Protein AF-A0A453DWY3-F1 (afdb_monomer_lite)

Radius of gyration: 27.92 Å; chains: 1; bounding box: 47×41×110 Å

Organism: Aegilops tauschii subsp. strangulata (NCBI:txid200361)

Secondary structure (DSSP, 8-state):
------------------------TTTT-EEEEEEEE-TTS-EEEEEEEE-SS-EEEEEEEEE---------------------S-S-TTSPPBGGGS-HHHHHHHHHHHHHTT-SHHHHHHHHHHHHSS-SSS-HHHHHHHHHHHHHHHHHHHHHHTT-

InterPro domains:
  IPR003428 Mitochondrial glycoprotein [PF02330] (10-129)
  IPR003428 Mitochondrial glycoprotein [PTHR10826] (7-159)
  IPR036561 Mitochondrial glycoprotein superfamily [G3DSA:3.10.280.10] (1-136)
  IPR036561 Mitochondrial glycoprotein superfamily [SSF54529] (13-131)

Sequence (160 aa):
MHQDEECNVGLQEDSNQEGKAETSPEEYSIPVRVIVSKADGSSLEFTCTANPDNIVIETLSMRQKKSTGAEEADDVVASEGTENDLAVYDEGPHFHELDKSLQEAFHKYLEVRGVTPMTAKLLREHMMSEDSHLSPKEKSDVRRRRLVWLLKLWDFVKKD

pLDDT: mean 71.6, std 21.12, range [32.59, 97.62]

Foldseek 3Di:
DDDDDDDDDDDDPPPPPPPPPPCDQVNFKDWDWDWDADPQGKIKIWTWIAGLVDIGTFFIFIDGDPPDPDPDDDDDDDDDDDDDDDPPRPGGDTLVVDDPVVSVVVVVVCVVVVVHSNVSVVVSCLVVVDDPDDDPVVSVVVNVVVVVVVVVVVVVVVPD

Structure (mmCIF, N/CA/C/O backbone):
data_AF-A0A453DWY3-F1
#
_entry.id   AF-A0A453DWY3-F1
#
loop_
_atom_site.group_PDB
_atom_site.id
_atom_site.type_symbol
_atom_site.label_atom_id
_atom_site.label_alt_id
_atom_site.label_comp_id
_atom_site.label_asym_id
_atom_site.label_entity_id
_atom_site.label_seq_id
_atom_site.pdbx_PDB_ins_code
_atom_site.Cartn_x
_atom_site.Cartn_y
_atom_site.Cartn_z
_atom_site.occupancy
_atom_site.B_iso_or_equiv
_atom_site.auth_seq_id
_atom_site.auth_comp_id
_atom_site.auth_asym_id
_atom_site.auth_atom_id
_atom_site.pdbx_PDB_model_num
ATOM 1 N N . MET A 1 1 ? -16.537 9.438 81.375 1.00 38.44 1 MET A N 1
ATOM 2 C CA . MET A 1 1 ? -16.678 9.413 79.905 1.00 38.44 1 MET A CA 1
ATOM 3 C C . MET A 1 1 ? -15.392 10.046 79.380 1.00 38.44 1 MET A C 1
ATOM 5 O O . MET A 1 1 ? -15.181 11.201 79.705 1.00 38.44 1 MET A O 1
ATOM 9 N N . HIS A 1 2 ? -14.362 9.266 79.017 1.00 40.19 2 HIS A N 1
ATOM 10 C CA . HIS A 1 2 ? -14.167 8.671 77.672 1.00 40.19 2 HIS A CA 1
ATOM 11 C C . HIS A 1 2 ? -14.047 9.819 76.641 1.00 40.19 2 HIS A C 1
ATOM 13 O O . HIS A 1 2 ? -15.026 10.538 76.504 1.00 40.19 2 HIS A O 1
ATOM 19 N N . GLN A 1 3 ? -12.942 10.106 75.945 1.00 40.41 3 GLN A N 1
ATOM 20 C CA . GLN A 1 3 ? -11.805 9.315 75.451 1.00 40.41 3 GLN A CA 1
ATOM 21 C C . GLN A 1 3 ? -10.573 10.230 75.275 1.00 40.41 3 GLN A C 1
ATOM 23 O O . GLN A 1 3 ? -10.727 11.330 74.758 1.00 40.41 3 GLN A O 1
ATOM 28 N N . ASP A 1 4 ? -9.385 9.733 75.613 1.00 42.31 4 ASP A N 1
ATOM 29 C CA . ASP A 1 4 ? -8.123 10.098 74.961 1.00 42.31 4 ASP A CA 1
ATOM 30 C C . ASP A 1 4 ? -7.538 8.759 74.486 1.00 42.31 4 ASP A C 1
ATOM 32 O O . ASP A 1 4 ? -7.086 7.957 75.304 1.00 42.31 4 ASP A O 1
ATOM 36 N N . GLU A 1 5 ? -7.666 8.460 73.192 1.00 49.91 5 GLU A N 1
ATOM 37 C CA . GLU A 1 5 ? -6.974 7.338 72.549 1.00 49.91 5 GLU A CA 1
ATOM 38 C C . GLU A 1 5 ? -5.763 7.880 71.783 1.00 49.91 5 GLU A C 1
ATOM 40 O O . GLU A 1 5 ? -5.871 8.777 70.947 1.00 49.91 5 GLU A O 1
ATOM 45 N N . GLU A 1 6 ? -4.605 7.331 72.143 1.00 47.84 6 GLU A N 1
ATOM 46 C CA . GLU A 1 6 ? -3.312 7.463 71.481 1.00 47.84 6 GLU A CA 1
ATOM 47 C C . GLU A 1 6 ? -3.276 6.772 70.100 1.00 47.84 6 GLU A C 1
ATOM 49 O O . GLU A 1 6 ? -4.201 6.066 69.705 1.00 47.84 6 GLU A O 1
ATOM 54 N N . CYS A 1 7 ? -2.095 6.877 69.469 1.00 32.75 7 CYS A N 1
ATOM 55 C CA . CYS A 1 7 ? -1.521 5.968 68.467 1.00 32.75 7 CYS A CA 1
ATOM 56 C C . CYS A 1 7 ? -1.878 6.278 67.001 1.00 32.75 7 CYS A C 1
ATOM 58 O O . CYS A 1 7 ? -3.000 6.607 66.663 1.00 32.75 7 CYS A O 1
ATOM 60 N N . ASN A 1 8 ? -0.990 6.134 66.019 1.00 36.06 8 ASN A N 1
ATOM 61 C CA . ASN A 1 8 ? 0.421 5.760 65.958 1.00 36.06 8 ASN A CA 1
ATOM 62 C C . ASN A 1 8 ? 0.871 6.031 64.507 1.00 36.06 8 ASN A C 1
ATOM 64 O O . ASN A 1 8 ? 0.061 6.026 63.582 1.00 36.06 8 ASN A O 1
ATOM 68 N N . VAL A 1 9 ? 2.167 6.260 64.323 1.00 47.69 9 VAL A N 1
ATOM 69 C CA . VAL A 1 9 ? 2.838 6.377 63.026 1.00 47.69 9 VAL A CA 1
ATOM 70 C C . VAL A 1 9 ? 2.595 5.136 62.152 1.00 47.69 9 VAL A C 1
ATOM 72 O O . VAL A 1 9 ? 2.651 4.007 62.637 1.00 47.69 9 VAL A O 1
ATOM 75 N N . GLY A 1 10 ? 2.358 5.334 60.852 1.00 32.59 10 GLY A N 1
ATOM 76 C CA . GLY A 1 10 ? 2.109 4.238 59.914 1.00 32.59 10 GLY A CA 1
ATOM 77 C C . GLY A 1 10 ? 2.327 4.630 58.454 1.00 32.59 10 GLY A C 1
ATOM 78 O O . GLY A 1 10 ? 1.394 5.053 57.790 1.00 32.59 10 GLY A O 1
ATOM 79 N N . LEU A 1 11 ? 3.581 4.492 58.012 1.00 41.47 11 LEU A N 1
ATOM 80 C CA . LEU A 1 11 ? 4.029 4.041 56.685 1.00 41.47 11 LEU A CA 1
ATOM 81 C C . LEU A 1 11 ? 3.316 4.630 55.448 1.00 41.47 11 LEU A C 1
ATOM 83 O O . LEU A 1 11 ? 2.281 4.143 55.007 1.00 41.47 11 LEU A O 1
ATOM 87 N N . GLN A 1 12 ? 3.963 5.614 54.814 1.00 44.91 12 GLN A N 1
ATOM 88 C CA . GLN A 1 12 ? 3.780 5.876 53.384 1.00 44.91 12 GLN A CA 1
ATOM 89 C C . GLN A 1 12 ? 4.341 4.679 52.607 1.00 44.91 12 GLN A C 1
ATOM 91 O O . GLN A 1 12 ? 5.554 4.479 52.553 1.00 44.91 12 GLN A O 1
ATOM 96 N N . GLU A 1 13 ? 3.449 3.866 52.050 1.00 40.69 13 GLU A N 1
ATOM 97 C CA . GLU A 1 13 ? 3.799 2.871 51.045 1.00 40.69 13 GLU A CA 1
ATOM 98 C C . GLU A 1 13 ? 4.156 3.605 49.749 1.00 40.69 13 GLU A C 1
ATOM 100 O O . GLU A 1 13 ? 3.322 4.258 49.120 1.00 40.69 13 GLU A O 1
ATOM 105 N N . ASP A 1 14 ? 5.432 3.519 49.384 1.00 42.12 14 ASP A N 1
ATOM 106 C CA . ASP A 1 14 ? 5.963 3.873 48.075 1.00 42.12 14 ASP A CA 1
ATOM 107 C C . ASP A 1 14 ? 5.388 2.889 47.048 1.00 42.12 14 ASP A C 1
ATOM 109 O O . ASP A 1 14 ? 5.947 1.826 46.763 1.00 42.12 14 ASP A O 1
ATOM 113 N N . SER A 1 15 ? 4.190 3.192 46.552 1.00 43.66 15 SER A N 1
ATOM 114 C CA . SER A 1 15 ? 3.605 2.487 45.422 1.00 43.66 15 SER A CA 1
ATOM 115 C C . SER A 1 15 ? 4.352 2.906 44.161 1.00 43.66 15 SER A C 1
ATOM 117 O O . SER A 1 15 ? 3.915 3.781 43.412 1.00 43.66 15 SER A O 1
ATOM 119 N N . ASN A 1 16 ? 5.490 2.246 43.958 1.00 46.75 16 ASN A N 1
ATOM 120 C CA . ASN A 1 16 ? 6.279 2.221 42.742 1.00 46.75 16 ASN A CA 1
ATOM 121 C C . ASN A 1 16 ? 5.419 1.581 41.633 1.00 46.75 16 ASN A C 1
ATOM 123 O O . ASN A 1 16 ? 5.519 0.392 41.329 1.00 46.75 16 ASN A O 1
ATOM 127 N N . GLN A 1 17 ? 4.480 2.356 41.085 1.00 47.31 17 GLN A N 1
ATOM 128 C CA . GLN A 1 17 ? 3.806 2.016 39.843 1.00 47.31 17 GLN A CA 1
ATOM 129 C C . GLN A 1 17 ? 4.848 2.153 38.736 1.00 47.31 17 GLN A C 1
ATOM 131 O O . GLN A 1 17 ? 5.036 3.226 38.166 1.00 47.31 17 GLN A O 1
ATOM 136 N N . GLU A 1 18 ? 5.514 1.041 38.419 1.00 46.94 18 GLU A N 1
ATOM 137 C CA . GLU A 1 18 ? 6.010 0.783 37.069 1.00 46.94 18 GLU A CA 1
ATOM 138 C C . GLU A 1 18 ? 4.800 0.826 36.129 1.00 46.94 18 GLU A C 1
ATOM 140 O O . GLU A 1 18 ? 4.210 -0.188 35.752 1.00 46.94 18 GLU A O 1
ATOM 145 N N . GLY A 1 19 ? 4.390 2.043 35.774 1.00 44.16 19 GLY A N 1
ATOM 146 C CA . GLY A 1 19 ? 3.605 2.276 34.587 1.00 44.16 19 GLY A CA 1
ATOM 147 C C . GLY A 1 19 ? 4.449 1.755 33.442 1.00 44.16 19 GLY A C 1
ATOM 148 O O . GLY A 1 19 ? 5.424 2.393 33.046 1.00 44.16 19 GLY A O 1
ATOM 149 N N . LYS A 1 20 ? 4.102 0.572 32.927 1.00 49.03 20 LYS A N 1
ATOM 150 C CA . LYS A 1 20 ? 4.452 0.222 31.557 1.00 49.03 20 LYS A CA 1
ATOM 151 C C . LYS A 1 20 ? 4.001 1.409 30.725 1.00 49.03 20 LYS A C 1
ATOM 153 O O . LYS A 1 20 ? 2.802 1.616 30.568 1.00 49.03 20 LYS A O 1
ATOM 158 N N . ALA A 1 21 ? 4.955 2.221 30.282 1.00 51.88 21 ALA A N 1
ATOM 159 C CA . ALA A 1 21 ? 4.697 3.220 29.274 1.00 51.88 21 ALA A CA 1
ATOM 160 C C . ALA A 1 21 ? 4.103 2.448 28.098 1.00 51.88 21 ALA A C 1
ATOM 162 O O . ALA A 1 21 ? 4.792 1.648 27.458 1.00 51.88 21 ALA A O 1
ATOM 163 N N . GLU A 1 22 ? 2.792 2.588 27.913 1.00 53.84 22 GLU A N 1
ATOM 164 C CA . GLU A 1 22 ? 2.110 2.161 26.707 1.00 53.84 22 GLU A CA 1
ATOM 165 C C . GLU A 1 22 ? 2.717 3.027 25.607 1.00 53.84 22 GLU A C 1
ATOM 167 O O . GLU A 1 22 ? 2.377 4.192 25.421 1.00 53.84 22 GLU A O 1
ATOM 172 N N . THR A 1 23 ? 3.754 2.475 24.998 1.00 55.69 23 THR A N 1
ATOM 173 C CA . THR A 1 23 ? 4.505 3.043 23.886 1.00 55.69 23 THR A CA 1
ATOM 174 C C . THR A 1 23 ? 3.490 3.241 22.770 1.00 55.69 23 THR A C 1
ATOM 176 O O . THR A 1 23 ? 2.785 2.306 22.375 1.00 55.69 23 THR A O 1
ATOM 179 N N . SER A 1 24 ? 3.297 4.493 22.367 1.00 62.75 24 SER A N 1
ATOM 180 C CA . SER A 1 24 ? 2.142 4.867 21.557 1.00 62.75 24 SER A CA 1
ATOM 181 C C . SER A 1 24 ? 2.252 4.261 20.147 1.00 62.75 24 SER A C 1
ATOM 183 O O . SER A 1 24 ? 3.357 4.000 19.664 1.00 62.75 24 SER A O 1
ATOM 185 N N . PRO A 1 25 ? 1.135 4.056 19.423 1.00 59.81 25 PRO A N 1
ATOM 186 C CA . PRO A 1 25 ? 1.173 3.579 18.037 1.00 59.81 25 PRO A CA 1
ATOM 187 C C . PRO A 1 25 ? 2.047 4.446 17.112 1.00 59.81 25 PRO A C 1
ATOM 189 O O . PRO A 1 25 ? 2.549 3.952 16.101 1.00 59.81 25 PRO A O 1
ATOM 192 N N . GLU A 1 26 ? 2.247 5.720 17.468 1.00 61.19 26 GLU A N 1
ATOM 193 C CA . GLU A 1 26 ? 3.111 6.674 16.766 1.00 61.19 26 GLU A CA 1
ATOM 194 C C . GLU A 1 26 ? 4.603 6.347 16.938 1.00 61.19 26 GLU A C 1
ATOM 196 O O . GLU A 1 26 ? 5.348 6.403 15.962 1.00 61.19 26 GLU A O 1
ATOM 201 N N . GLU A 1 27 ? 5.035 5.893 18.122 1.00 66.56 27 GLU A N 1
ATOM 202 C CA . GLU A 1 27 ? 6.407 5.399 18.364 1.00 66.56 27 GLU A CA 1
ATOM 203 C C . GLU A 1 27 ? 6.699 4.083 17.626 1.00 66.56 27 GLU A C 1
ATOM 205 O O . GLU A 1 27 ? 7.849 3.676 17.444 1.00 66.56 27 GLU A O 1
ATOM 210 N N . TYR A 1 28 ? 5.642 3.420 17.166 1.00 75.56 28 TYR A N 1
ATOM 211 C CA . TYR A 1 28 ? 5.680 2.140 16.482 1.00 75.56 28 TYR A CA 1
ATOM 212 C C . TYR A 1 28 ? 5.414 2.234 14.979 1.00 75.56 28 TYR A C 1
ATOM 214 O O . TYR A 1 28 ? 5.349 1.206 14.294 1.00 75.56 28 TYR A O 1
ATOM 222 N N . SER A 1 29 ? 5.291 3.431 14.428 1.00 87.75 29 SER A N 1
ATOM 223 C CA . SER A 1 29 ? 5.004 3.572 13.010 1.00 87.75 29 SER A CA 1
ATOM 224 C C . SER A 1 29 ? 6.255 3.403 12.144 1.00 87.75 29 SER A C 1
ATOM 226 O O . SER A 1 29 ? 7.332 3.894 12.480 1.00 87.75 29 SER A O 1
ATOM 228 N N . ILE A 1 30 ? 6.124 2.701 11.019 1.00 89.38 30 ILE A N 1
ATOM 229 C CA . ILE A 1 30 ? 7.187 2.546 10.021 1.00 89.38 30 ILE A CA 1
ATOM 230 C C . ILE A 1 30 ? 6.706 3.046 8.652 1.00 89.38 30 ILE A C 1
ATOM 232 O O . ILE A 1 30 ? 5.611 2.671 8.223 1.00 89.38 30 ILE A O 1
ATOM 236 N N . PRO A 1 31 ? 7.506 3.856 7.935 1.00 91.94 31 PRO A N 1
ATOM 237 C CA . PRO A 1 31 ? 7.212 4.187 6.549 1.00 91.94 31 PRO A CA 1
ATOM 238 C C . PRO A 1 31 ? 7.472 2.961 5.667 1.00 91.94 31 PRO A C 1
ATOM 240 O O . PRO A 1 31 ? 8.525 2.322 5.746 1.00 91.94 31 PRO A O 1
ATOM 243 N N . VAL A 1 32 ? 6.511 2.626 4.812 1.00 91.69 32 VAL A N 1
ATOM 244 C CA . VAL A 1 32 ? 6.542 1.465 3.920 1.00 91.69 32 VAL A CA 1
ATOM 245 C C . VAL A 1 32 ? 6.198 1.913 2.509 1.00 91.69 32 VAL A C 1
ATOM 247 O O . VAL A 1 32 ? 5.148 2.498 2.270 1.00 91.69 32 VAL A O 1
ATOM 250 N N . ARG A 1 33 ? 7.060 1.574 1.549 1.00 93.62 33 ARG A N 1
ATOM 251 C CA . ARG A 1 33 ? 6.766 1.736 0.124 1.00 93.62 33 ARG A CA 1
ATOM 252 C C . ARG A 1 33 ? 6.425 0.383 -0.483 1.00 93.62 33 ARG A C 1
ATOM 254 O O . ARG A 1 33 ? 7.255 -0.527 -0.462 1.00 93.62 33 ARG A O 1
ATOM 261 N N . VAL A 1 34 ? 5.219 0.252 -1.028 1.00 94.62 34 VAL A N 1
ATOM 262 C CA . VAL A 1 34 ? 4.744 -0.977 -1.672 1.00 94.62 34 VAL A CA 1
ATOM 263 C C . VAL A 1 34 ? 4.725 -0.768 -3.175 1.00 94.62 34 VAL A C 1
ATOM 265 O O . VAL A 1 34 ? 4.005 0.090 -3.665 1.00 94.62 34 VAL A O 1
ATOM 268 N N . ILE A 1 35 ? 5.485 -1.573 -3.915 1.00 94.31 35 ILE A N 1
ATOM 269 C CA . ILE A 1 35 ? 5.503 -1.533 -5.380 1.00 94.31 35 ILE A CA 1
ATOM 270 C C . ILE A 1 35 ? 4.959 -2.856 -5.898 1.00 94.31 35 ILE A C 1
ATOM 272 O O . ILE A 1 35 ? 5.514 -3.923 -5.631 1.00 94.31 35 ILE A O 1
ATOM 276 N N . VAL A 1 36 ? 3.873 -2.781 -6.659 1.00 93.69 36 VAL A N 1
ATOM 277 C CA . VAL A 1 36 ? 3.280 -3.922 -7.343 1.00 93.69 36 VAL A CA 1
ATOM 278 C C . VAL A 1 36 ? 3.555 -3.802 -8.830 1.00 93.69 36 VAL A C 1
ATOM 280 O O . VAL A 1 36 ? 2.900 -3.028 -9.523 1.00 93.69 36 VAL A O 1
ATOM 283 N N . SER A 1 37 ? 4.478 -4.616 -9.327 1.00 92.50 37 SER A N 1
ATOM 284 C CA . SER A 1 37 ? 4.798 -4.689 -10.753 1.00 92.50 37 SER A CA 1
ATOM 285 C C . SER A 1 37 ? 4.014 -5.798 -11.453 1.00 92.50 37 SER A C 1
ATOM 287 O O . SER A 1 37 ? 3.784 -6.871 -10.892 1.00 92.50 37 SER A O 1
ATOM 289 N N . LYS A 1 38 ? 3.630 -5.548 -12.702 1.00 89.56 38 LYS A N 1
ATOM 290 C CA . LYS A 1 38 ? 3.015 -6.517 -13.613 1.00 89.56 38 LYS A CA 1
ATOM 291 C C . LYS A 1 38 ? 4.005 -6.932 -14.705 1.00 89.56 38 LYS A C 1
ATOM 293 O O . LYS A 1 38 ? 5.012 -6.271 -14.944 1.00 89.56 38 LYS A O 1
ATOM 298 N N . ALA A 1 39 ? 3.700 -8.038 -15.385 1.00 89.75 39 ALA A N 1
ATOM 299 C CA . ALA A 1 39 ? 4.538 -8.585 -16.457 1.00 89.75 39 ALA A CA 1
ATOM 300 C C . ALA A 1 39 ? 4.665 -7.649 -17.675 1.00 89.75 39 ALA A C 1
ATOM 302 O O . ALA A 1 39 ? 5.662 -7.699 -18.388 1.00 89.75 39 ALA A O 1
ATOM 303 N N . ASP A 1 40 ? 3.684 -6.770 -17.889 1.00 85.44 40 ASP A N 1
ATOM 304 C CA . ASP A 1 40 ? 3.713 -5.736 -18.932 1.00 85.44 40 ASP A CA 1
ATOM 305 C C . ASP A 1 40 ? 4.688 -4.581 -18.624 1.00 85.44 40 ASP A C 1
ATOM 307 O O . ASP A 1 40 ? 4.874 -3.678 -19.440 1.00 85.44 40 ASP A O 1
ATOM 311 N N . GLY A 1 41 ? 5.342 -4.612 -17.459 1.00 82.56 41 GLY A N 1
ATOM 312 C CA . GLY A 1 41 ? 6.268 -3.582 -17.005 1.00 82.56 41 GLY A CA 1
ATOM 313 C C . GLY A 1 41 ? 5.587 -2.359 -16.391 1.00 82.56 41 GLY A C 1
ATOM 314 O O . GLY A 1 41 ? 6.287 -1.416 -16.031 1.00 82.56 41 GLY A O 1
ATOM 315 N N . SER A 1 42 ? 4.258 -2.356 -16.251 1.00 87.50 42 SER A N 1
ATOM 316 C CA . SER A 1 42 ? 3.565 -1.366 -15.428 1.00 87.50 42 SER A CA 1
ATOM 317 C C . SER A 1 42 ? 3.720 -1.686 -13.941 1.00 87.50 42 SER A C 1
ATOM 319 O O . SER A 1 42 ? 3.816 -2.852 -13.543 1.00 87.50 42 SER A O 1
ATOM 321 N N . SER A 1 43 ? 3.740 -0.655 -13.100 1.00 91.31 43 SER A N 1
ATOM 322 C CA . SER A 1 43 ? 3.769 -0.812 -11.650 1.00 91.31 43 SER A CA 1
ATOM 323 C C . SER A 1 43 ? 2.884 0.204 -10.946 1.00 91.31 43 SER A C 1
ATOM 325 O O . SER A 1 43 ? 2.831 1.365 -11.342 1.00 91.31 43 SER A O 1
ATOM 327 N N . LEU A 1 44 ? 2.231 -0.237 -9.876 1.00 93.19 44 LEU A N 1
ATOM 328 C CA . LEU A 1 44 ? 1.499 0.615 -8.948 1.00 93.19 44 LEU A CA 1
ATOM 329 C C . LEU A 1 44 ? 2.308 0.738 -7.658 1.00 93.19 44 LEU A C 1
ATOM 331 O O . LEU A 1 44 ? 2.678 -0.275 -7.063 1.00 93.19 44 LEU A O 1
ATOM 335 N N . GLU A 1 45 ? 2.596 1.963 -7.258 1.00 94.56 45 GLU A N 1
ATOM 336 C CA . GLU A 1 45 ? 3.352 2.296 -6.061 1.00 94.56 45 GLU A CA 1
ATOM 337 C C . GLU A 1 45 ? 2.422 2.914 -5.018 1.00 94.56 45 GLU A C 1
ATOM 339 O O . GLU A 1 45 ? 1.582 3.743 -5.353 1.00 94.56 45 GLU A O 1
ATOM 344 N N . PHE A 1 46 ? 2.576 2.499 -3.764 1.00 95.56 46 PHE A N 1
ATOM 345 C CA . PHE A 1 46 ? 1.893 3.060 -2.605 1.00 95.56 46 PHE A CA 1
ATOM 346 C C . PHE A 1 46 ? 2.935 3.534 -1.599 1.00 95.56 46 PHE A C 1
ATOM 348 O O . PHE A 1 46 ? 3.860 2.782 -1.266 1.00 95.56 46 PHE A O 1
ATOM 355 N N . THR A 1 47 ? 2.740 4.736 -1.072 1.00 95.62 47 THR A N 1
ATOM 356 C CA . THR A 1 47 ? 3.432 5.195 0.132 1.00 95.62 47 THR A CA 1
ATOM 357 C C . THR A 1 47 ? 2.494 5.008 1.306 1.00 95.62 47 THR A C 1
ATOM 359 O O . THR A 1 47 ? 1.368 5.507 1.297 1.00 95.62 47 THR A O 1
ATOM 362 N N . CYS A 1 48 ? 2.945 4.247 2.293 1.00 95.50 48 CYS A N 1
ATOM 363 C CA . CYS A 1 48 ? 2.155 3.889 3.451 1.00 95.50 48 CYS A CA 1
ATOM 364 C C . CYS A 1 48 ? 2.917 4.184 4.738 1.00 95.50 48 CYS A C 1
ATOM 366 O O . CYS A 1 48 ? 4.139 4.064 4.804 1.00 95.50 48 CYS A O 1
ATOM 368 N N . THR A 1 49 ? 2.158 4.423 5.793 1.00 95.12 49 THR A N 1
ATOM 369 C CA . THR A 1 49 ? 2.635 4.452 7.168 1.00 95.12 49 THR A CA 1
ATOM 370 C C . THR A 1 49 ? 1.962 3.305 7.918 1.00 95.12 49 THR A C 1
ATOM 372 O O . THR A 1 49 ? 0.736 3.200 7.940 1.00 95.12 49 THR A O 1
ATOM 375 N N . ALA A 1 50 ? 2.753 2.388 8.477 1.00 92.44 50 ALA A N 1
ATOM 376 C CA . ALA A 1 50 ? 2.258 1.131 9.032 1.00 92.44 50 ALA A CA 1
ATOM 377 C C . ALA A 1 50 ? 2.622 0.959 10.511 1.00 92.44 50 ALA A C 1
ATOM 379 O O . ALA A 1 50 ? 3.775 1.124 10.905 1.00 92.44 50 ALA A O 1
ATOM 380 N N . ASN A 1 51 ? 1.652 0.546 11.324 1.00 89.75 51 ASN A N 1
ATOM 381 C CA . ASN A 1 51 ? 1.823 0.188 12.732 1.00 89.75 51 ASN A CA 1
ATOM 382 C C . ASN A 1 51 ? 1.122 -1.175 13.013 1.00 89.75 51 ASN A C 1
ATOM 384 O O . ASN A 1 51 ? 0.653 -1.811 12.067 1.00 89.75 51 ASN A O 1
ATOM 388 N N . PRO A 1 52 ? 1.108 -1.723 14.250 1.00 85.69 52 PRO A N 1
ATOM 389 C CA . PRO A 1 52 ? 0.540 -3.058 14.518 1.00 85.69 52 PRO A CA 1
ATOM 390 C C . PRO A 1 52 ? -0.964 -3.149 14.329 1.00 85.69 52 PRO A C 1
ATOM 392 O O . PRO A 1 52 ? -1.487 -4.255 14.215 1.00 85.69 52 PRO A O 1
ATOM 395 N N . ASP A 1 53 ? -1.629 -2.001 14.350 1.00 87.25 53 ASP A N 1
ATOM 396 C CA . ASP A 1 53 ? -3.076 -1.898 14.414 1.00 87.25 53 ASP A CA 1
ATOM 397 C C . ASP A 1 53 ? -3.644 -1.510 13.050 1.00 87.25 53 ASP A C 1
ATOM 399 O O . ASP A 1 53 ? -4.740 -1.931 12.686 1.00 87.25 53 ASP A O 1
ATOM 403 N N . ASN A 1 54 ? -2.892 -0.731 12.268 1.00 90.81 54 ASN A N 1
ATOM 404 C CA . ASN A 1 54 ? -3.355 -0.171 11.013 1.00 90.81 54 ASN A CA 1
ATOM 405 C C . ASN A 1 54 ? -2.225 0.079 10.000 1.00 90.81 54 ASN A C 1
ATOM 407 O O . ASN A 1 54 ? -1.064 0.306 10.346 1.00 90.81 54 ASN A O 1
ATOM 411 N N . ILE A 1 55 ? -2.608 0.102 8.724 1.00 93.69 55 ILE A N 1
ATOM 412 C CA . ILE A 1 55 ? -1.795 0.595 7.614 1.00 93.69 55 ILE A CA 1
ATOM 413 C C . ILE A 1 55 ? -2.540 1.766 6.988 1.00 93.69 55 ILE A C 1
ATOM 415 O O . ILE A 1 55 ? -3.639 1.601 6.464 1.00 93.69 55 ILE A O 1
ATOM 419 N N . VAL A 1 56 ? -1.923 2.939 7.016 1.00 95.62 56 VAL A N 1
ATOM 420 C CA . VAL A 1 56 ? -2.438 4.156 6.392 1.00 95.62 56 VAL A CA 1
ATOM 421 C C . VAL A 1 56 ? -1.766 4.317 5.038 1.00 95.62 56 VAL A C 1
ATOM 423 O O . VAL A 1 56 ? -0.541 4.301 4.961 1.00 95.62 56 VAL A O 1
ATOM 426 N N . ILE A 1 57 ? -2.555 4.457 3.975 1.00 96.50 57 ILE A N 1
ATOM 427 C CA . ILE A 1 57 ? -2.055 4.791 2.637 1.00 96.50 57 ILE A CA 1
ATOM 428 C C . ILE A 1 57 ? -2.081 6.315 2.505 1.00 96.50 57 ILE A C 1
ATOM 430 O O . ILE A 1 57 ? -3.103 6.942 2.773 1.00 96.50 57 ILE A O 1
ATOM 434 N N . GLU A 1 58 ? -0.961 6.906 2.108 1.00 95.38 58 GLU A N 1
ATOM 435 C CA . GLU A 1 58 ? -0.797 8.358 1.992 1.00 95.38 58 GLU A CA 1
ATOM 436 C C . GLU A 1 58 ? -0.986 8.804 0.543 1.00 95.38 58 GLU A C 1
ATOM 438 O O . GLU A 1 58 ? -1.820 9.659 0.233 1.00 95.38 58 GLU A O 1
ATOM 443 N N . THR A 1 59 ? -0.231 8.178 -0.356 1.00 94.69 59 THR A N 1
ATOM 444 C CA . THR A 1 59 ? -0.220 8.475 -1.787 1.00 94.69 59 THR A CA 1
ATOM 445 C C . THR A 1 59 ? -0.084 7.192 -2.592 1.00 94.69 59 THR A C 1
ATOM 447 O O . THR A 1 59 ? 0.369 6.154 -2.094 1.00 94.69 59 THR A O 1
ATOM 450 N N . LEU A 1 60 ? -0.480 7.270 -3.858 1.00 93.75 60 LEU A N 1
ATOM 451 C CA . LEU A 1 60 ? -0.293 6.211 -4.834 1.00 93.75 60 LEU A CA 1
ATOM 452 C C . LEU A 1 60 ? 0.111 6.808 -6.175 1.00 93.75 60 LEU A C 1
ATOM 454 O O . LEU A 1 60 ? -0.370 7.874 -6.536 1.00 93.75 60 LEU A O 1
ATOM 458 N N . SER A 1 61 ? 0.952 6.115 -6.932 1.00 91.62 61 SER A N 1
ATOM 459 C CA . SER A 1 61 ? 1.343 6.525 -8.282 1.00 91.62 61 SER A CA 1
ATOM 460 C C . SER A 1 61 ? 1.472 5.314 -9.198 1.00 91.62 61 SER A C 1
ATOM 462 O O . SER A 1 61 ? 1.724 4.191 -8.75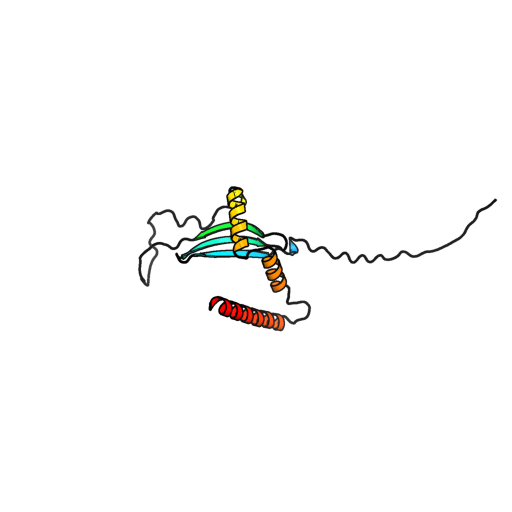6 1.00 91.62 61 SER A O 1
ATOM 464 N N . MET A 1 62 ? 1.258 5.519 -10.496 1.00 88.75 62 MET A N 1
ATOM 465 C CA . MET A 1 62 ? 1.344 4.453 -11.488 1.00 88.75 62 MET A CA 1
ATOM 466 C C . MET A 1 62 ? 2.450 4.765 -12.484 1.00 88.75 62 MET A C 1
ATOM 468 O O . MET A 1 62 ? 2.453 5.810 -13.124 1.00 88.75 62 MET A O 1
ATOM 472 N N . ARG A 1 63 ? 3.357 3.811 -12.669 1.00 85.38 63 ARG A N 1
ATOM 473 C CA . ARG A 1 63 ? 4.365 3.849 -13.724 1.00 85.38 63 ARG A CA 1
ATOM 474 C C . ARG A 1 63 ? 3.938 2.913 -14.841 1.00 85.38 63 ARG A C 1
ATOM 476 O O . ARG A 1 63 ? 3.642 1.746 -14.590 1.00 85.38 63 ARG A O 1
ATOM 483 N N . GLN A 1 64 ? 3.932 3.394 -16.076 1.00 81.12 64 GLN A N 1
ATOM 484 C CA . GLN A 1 64 ? 3.697 2.561 -17.255 1.00 81.12 64 GLN A CA 1
ATOM 485 C C . GLN A 1 64 ? 4.996 2.383 -18.036 1.00 81.12 64 GLN A C 1
ATOM 487 O O . GLN A 1 64 ? 5.798 3.310 -18.163 1.00 81.12 64 GLN A O 1
ATOM 492 N N . LYS A 1 65 ? 5.211 1.181 -18.578 1.00 70.50 65 LYS A N 1
ATOM 493 C CA . LYS A 1 65 ? 6.290 0.958 -19.538 1.00 70.50 65 LYS A CA 1
ATOM 494 C C . LYS A 1 65 ? 5.964 1.752 -20.800 1.00 70.50 65 LYS A C 1
ATOM 496 O O . LYS A 1 65 ? 4.882 1.591 -21.361 1.00 70.50 65 LYS A O 1
ATOM 501 N N . LYS A 1 66 ? 6.899 2.592 -21.254 1.00 62.09 66 LYS A N 1
ATOM 502 C CA . LYS A 1 66 ? 6.793 3.236 -22.566 1.00 62.09 66 LYS A CA 1
ATOM 503 C C . LYS A 1 66 ? 6.640 2.130 -23.606 1.00 62.09 66 LYS A C 1
ATOM 505 O O . LYS A 1 66 ? 7.542 1.310 -23.778 1.00 62.09 66 LYS A O 1
ATOM 510 N N . SER A 1 67 ? 5.497 2.082 -24.280 1.00 48.84 67 SER A N 1
ATOM 511 C CA . SER A 1 67 ? 5.306 1.261 -25.470 1.00 48.84 67 SER A CA 1
ATOM 512 C C . SER A 1 67 ? 6.062 1.905 -26.628 1.00 48.84 67 SER A C 1
ATOM 514 O O . SER A 1 67 ? 5.470 2.427 -27.565 1.00 48.84 67 SER A O 1
ATOM 516 N N . THR A 1 68 ? 7.385 1.933 -26.547 1.00 45.75 68 THR A N 1
ATOM 517 C CA . THR A 1 68 ? 8.224 2.205 -27.704 1.00 45.75 68 THR A CA 1
ATOM 518 C C . THR A 1 68 ? 8.818 0.871 -28.102 1.00 45.75 68 THR A C 1
ATOM 520 O O . THR A 1 68 ? 9.707 0.354 -27.428 1.00 45.75 68 THR A O 1
ATOM 523 N N . GLY A 1 69 ? 8.293 0.298 -29.185 1.00 44.91 69 GLY A N 1
ATOM 524 C CA . GLY A 1 69 ? 9.010 -0.694 -29.980 1.00 44.91 69 GLY A CA 1
ATOM 525 C C . GLY A 1 69 ? 10.231 -0.042 -30.626 1.00 44.91 69 GLY A C 1
ATOM 526 O O . GLY A 1 69 ? 10.258 0.165 -31.831 1.00 44.91 69 GLY A O 1
ATOM 527 N N . ALA A 1 70 ? 11.195 0.343 -29.800 1.00 43.06 70 ALA A N 1
ATOM 528 C CA . ALA A 1 70 ? 12.513 0.779 -30.204 1.00 43.06 70 ALA A CA 1
ATOM 529 C C . ALA A 1 70 ? 13.473 -0.188 -29.525 1.00 43.06 70 ALA A C 1
ATOM 531 O O . ALA A 1 70 ? 13.704 -0.122 -28.316 1.00 43.06 70 ALA A O 1
ATOM 532 N N . GLU A 1 71 ? 13.902 -1.168 -30.312 1.00 45.50 71 GLU A N 1
ATOM 533 C CA . GLU A 1 71 ? 15.038 -2.009 -29.985 1.00 45.50 71 GLU A CA 1
ATOM 534 C C . GLU A 1 71 ? 16.250 -1.125 -29.672 1.00 45.50 71 GLU A C 1
ATOM 536 O O . GLU A 1 71 ? 16.407 -0.058 -30.266 1.00 45.50 71 GLU A O 1
ATOM 541 N N . GLU A 1 72 ? 17.046 -1.581 -28.705 1.00 49.03 72 GLU A N 1
ATOM 542 C CA . GLU A 1 72 ? 18.483 -1.338 -28.548 1.00 49.03 72 GLU A CA 1
ATOM 543 C C . GLU A 1 72 ? 19.063 -0.260 -29.490 1.00 49.03 72 GLU A C 1
ATOM 545 O O . GLU A 1 72 ? 19.399 -0.532 -30.643 1.00 49.03 72 GLU A O 1
ATOM 550 N N . ALA A 1 73 ? 19.234 0.961 -28.988 1.00 37.38 73 ALA A N 1
ATOM 551 C CA . ALA A 1 73 ? 20.164 1.910 -29.582 1.00 37.38 73 ALA A CA 1
ATOM 552 C C . ALA A 1 73 ? 20.932 2.599 -28.456 1.00 37.38 73 ALA A C 1
ATOM 554 O O . ALA A 1 73 ? 20.411 3.461 -27.747 1.00 37.38 73 ALA A O 1
ATOM 555 N N . ASP A 1 74 ? 22.165 2.129 -28.282 1.00 39.25 74 ASP A N 1
ATOM 556 C CA . ASP A 1 74 ? 23.239 2.847 -27.616 1.00 39.25 74 ASP A CA 1
ATOM 557 C C . ASP A 1 74 ? 23.339 4.279 -28.170 1.00 39.25 74 ASP A C 1
ATOM 559 O O . ASP A 1 74 ? 23.323 4.499 -29.380 1.00 39.25 74 ASP A O 1
ATOM 563 N N . ASP A 1 75 ? 23.560 5.206 -27.243 1.00 38.34 75 ASP A N 1
ATOM 564 C CA . ASP A 1 75 ? 24.197 6.505 -27.441 1.00 38.34 75 ASP A CA 1
ATOM 565 C C . ASP A 1 75 ? 23.369 7.710 -27.964 1.00 38.34 75 ASP A C 1
ATOM 567 O O . ASP A 1 75 ? 22.672 7.697 -28.973 1.00 38.34 75 ASP A O 1
ATOM 571 N N . VAL A 1 76 ? 23.593 8.802 -27.227 1.00 41.31 76 VAL A N 1
ATOM 572 C CA . VAL A 1 76 ? 23.357 10.239 -27.437 1.00 41.31 76 VAL A CA 1
ATOM 573 C C . VAL A 1 76 ? 21.966 10.900 -27.583 1.00 41.31 76 VAL A C 1
ATOM 575 O O . VAL A 1 76 ? 21.169 10.664 -28.479 1.00 41.31 76 VAL A O 1
ATOM 578 N N . VAL A 1 77 ? 21.885 11.949 -26.750 1.00 42.59 77 VAL A N 1
ATOM 579 C CA . VAL A 1 77 ? 21.234 13.269 -26.840 1.00 42.59 77 VAL A CA 1
ATOM 580 C C . VAL A 1 77 ? 19.723 13.425 -26.669 1.00 42.59 77 VAL A C 1
ATOM 582 O O . VAL A 1 77 ? 18.890 12.949 -27.430 1.00 42.59 77 VAL A O 1
ATOM 585 N N . ALA A 1 78 ? 19.420 14.257 -25.668 1.00 48.12 78 ALA A N 1
ATOM 586 C CA . ALA A 1 78 ? 18.193 15.005 -25.475 1.00 48.12 78 ALA A CA 1
ATOM 587 C C . ALA A 1 78 ? 17.578 15.480 -26.802 1.00 48.12 78 ALA A C 1
ATOM 589 O O . ALA A 1 78 ? 18.159 16.298 -27.514 1.00 48.12 78 ALA A O 1
ATOM 590 N N . SER A 1 79 ? 16.371 14.999 -27.087 1.00 38.84 79 SER A N 1
ATOM 591 C CA . SER A 1 79 ? 15.476 15.599 -28.066 1.00 38.84 79 SER A CA 1
ATOM 592 C C . SER A 1 79 ? 14.181 15.956 -27.350 1.00 38.84 79 SER A C 1
ATOM 594 O O . SER A 1 79 ? 13.422 15.096 -26.902 1.00 38.84 79 SER A O 1
ATOM 596 N N . GLU A 1 80 ? 14.012 17.260 -27.161 1.00 46.31 80 GLU A N 1
ATOM 597 C CA . GLU A 1 80 ? 12.795 17.895 -26.685 1.00 46.31 80 GLU A CA 1
ATOM 598 C C . GLU A 1 80 ? 11.711 17.790 -27.768 1.00 46.31 80 GLU A C 1
ATOM 600 O O . GLU A 1 80 ? 11.977 18.048 -28.942 1.00 46.31 80 GLU A O 1
ATOM 605 N N . GLY A 1 81 ? 10.483 17.459 -27.362 1.00 43.91 81 GLY A N 1
ATOM 606 C CA . GLY A 1 81 ? 9.287 17.678 -28.176 1.00 43.91 81 GLY A CA 1
ATOM 607 C C . GLY A 1 81 ? 8.771 16.469 -28.957 1.00 43.91 81 GLY A C 1
ATOM 608 O O . GLY A 1 81 ? 8.911 16.393 -30.172 1.00 43.91 81 GLY A O 1
ATOM 609 N N . THR A 1 82 ? 8.031 15.586 -28.285 1.00 37.59 82 THR A N 1
ATOM 610 C CA . THR A 1 82 ? 6.749 15.108 -28.831 1.00 37.59 82 THR A CA 1
ATOM 611 C C . THR A 1 82 ? 5.795 14.832 -27.671 1.00 37.59 82 THR A C 1
ATOM 613 O O . THR A 1 82 ? 5.976 13.920 -26.868 1.00 37.59 82 THR A O 1
ATOM 616 N N . GLU A 1 83 ? 4.811 15.710 -27.571 1.00 51.94 83 GLU A N 1
ATOM 617 C CA . GLU A 1 83 ? 3.597 15.620 -26.773 1.00 51.94 83 GLU A CA 1
ATOM 618 C C . GLU A 1 83 ? 2.867 14.273 -26.956 1.00 51.94 83 GLU A C 1
ATOM 620 O O . GLU A 1 83 ? 2.399 13.955 -28.044 1.00 51.94 83 GLU A O 1
ATOM 625 N N . ASN A 1 84 ? 2.769 13.471 -25.890 1.00 39.41 84 ASN A N 1
ATOM 626 C CA . ASN A 1 84 ? 1.599 12.624 -25.616 1.00 39.41 84 ASN A CA 1
ATOM 627 C C . ASN A 1 84 ? 1.608 12.173 -24.137 1.00 39.41 84 ASN A C 1
ATOM 629 O O . ASN A 1 84 ? 1.968 11.048 -23.799 1.00 39.41 84 ASN A O 1
ATOM 633 N N . ASP A 1 85 ? 1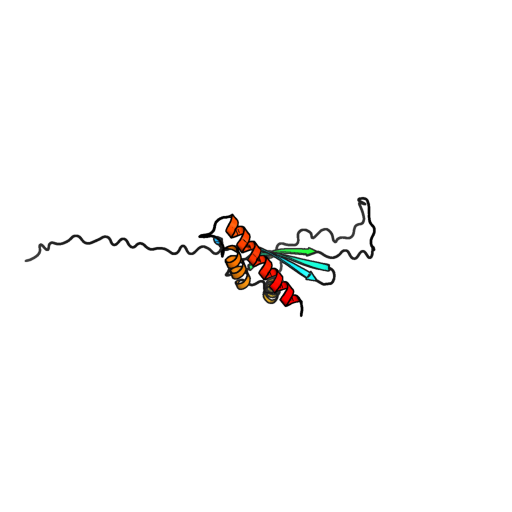.320 13.121 -23.248 1.00 39.12 85 ASP A N 1
ATOM 634 C CA . ASP A 1 85 ? 0.389 12.969 -22.115 1.00 39.12 85 ASP A CA 1
ATOM 635 C C . ASP A 1 85 ? 0.530 11.793 -21.115 1.00 39.12 85 ASP A C 1
ATOM 637 O O . ASP A 1 85 ? -0.458 11.348 -20.542 1.00 39.12 85 ASP A O 1
ATOM 641 N N . LEU A 1 86 ? 1.731 11.252 -20.873 1.00 46.09 86 LEU A N 1
ATOM 642 C CA . LEU A 1 86 ? 1.913 10.132 -19.919 1.00 46.09 86 LEU A CA 1
ATOM 643 C C . LEU A 1 86 ? 3.112 10.269 -18.968 1.00 46.09 86 LEU A C 1
ATOM 645 O O . LEU A 1 86 ? 3.352 9.387 -18.148 1.00 46.09 86 LEU A O 1
ATOM 649 N N . ALA A 1 87 ? 3.856 11.374 -19.043 1.00 44.41 87 ALA A N 1
ATOM 650 C CA . ALA A 1 87 ? 4.981 11.662 -18.147 1.00 44.41 87 ALA A CA 1
ATOM 651 C 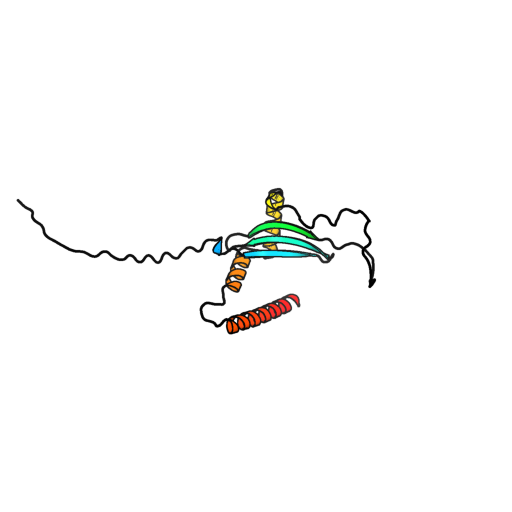C . ALA A 1 87 ? 4.592 12.529 -16.928 1.00 44.41 87 ALA A C 1
ATOM 653 O O . ALA A 1 87 ? 5.474 12.997 -16.224 1.00 44.41 87 ALA A O 1
ATOM 654 N N . VAL A 1 88 ? 3.294 12.786 -16.699 1.00 43.38 88 VAL A N 1
ATOM 655 C CA . VAL A 1 88 ? 2.825 13.803 -15.728 1.00 43.38 88 VAL A CA 1
ATOM 656 C C . VAL A 1 88 ? 2.307 13.214 -14.407 1.00 43.38 88 VAL A C 1
ATOM 658 O O . VAL A 1 88 ? 2.117 13.955 -13.452 1.00 43.38 88 VAL A O 1
ATOM 661 N N . TYR A 1 89 ? 2.154 11.895 -14.272 1.00 52.53 89 TYR A N 1
ATOM 662 C CA . TYR A 1 89 ? 1.741 11.294 -12.992 1.00 52.53 89 TYR A CA 1
ATOM 663 C C . TYR A 1 89 ? 2.929 10.789 -12.157 1.00 52.53 89 TYR A C 1
ATOM 665 O O . TYR A 1 89 ? 2.861 9.705 -11.578 1.00 52.53 89 TYR A O 1
ATOM 673 N N . ASP A 1 90 ? 4.026 11.553 -12.099 1.00 53.72 90 ASP A N 1
ATOM 674 C CA . ASP A 1 90 ? 5.106 11.285 -11.132 1.00 53.72 90 ASP A CA 1
ATOM 675 C C . ASP A 1 90 ? 4.614 11.487 -9.682 1.00 53.72 90 ASP A C 1
ATOM 677 O O . ASP A 1 90 ? 5.024 10.757 -8.780 1.00 53.72 90 ASP A O 1
ATOM 681 N N . GLU A 1 91 ? 3.647 12.388 -9.475 1.00 69.56 91 GLU A N 1
ATOM 682 C CA . GLU A 1 91 ? 2.847 12.497 -8.252 1.00 69.56 91 GLU A CA 1
ATOM 683 C C . GLU A 1 91 ? 1.405 12.087 -8.569 1.00 69.56 91 GLU A C 1
ATOM 685 O O . GLU A 1 91 ? 0.666 12.797 -9.250 1.00 69.56 91 GLU A O 1
ATOM 690 N N . GLY A 1 92 ? 1.003 10.894 -8.131 1.00 79.69 92 GLY A N 1
ATOM 691 C CA . GLY A 1 92 ? -0.410 10.526 -8.156 1.00 79.69 92 GLY A CA 1
ATOM 692 C C . GLY A 1 92 ? -1.180 11.164 -6.989 1.00 79.69 92 GLY A C 1
ATOM 693 O O . GLY A 1 92 ? -0.580 11.814 -6.131 1.00 79.69 92 GLY A O 1
ATOM 694 N N . PRO A 1 93 ? -2.515 11.021 -6.963 1.00 90.56 93 PRO A N 1
ATOM 695 C CA . PRO A 1 93 ? -3.368 11.734 -6.017 1.00 90.56 93 PRO A CA 1
ATOM 696 C C . PRO A 1 93 ? -3.087 11.336 -4.565 1.00 90.56 93 PRO A C 1
ATOM 698 O O . PRO A 1 93 ? -2.616 10.227 -4.275 1.00 90.56 93 PRO A O 1
ATOM 701 N N . HIS A 1 94 ? -3.459 12.214 -3.633 1.00 93.31 94 HIS A N 1
ATOM 702 C CA . HIS A 1 94 ? -3.538 11.820 -2.232 1.00 93.31 94 HIS A CA 1
ATOM 703 C C . HIS A 1 94 ? -4.642 10.778 -2.055 1.00 93.31 94 HIS A C 1
ATOM 705 O O . HIS A 1 94 ? -5.733 10.887 -2.617 1.00 93.31 94 HIS A O 1
ATOM 711 N N . PHE A 1 95 ? -4.387 9.763 -1.233 1.00 94.88 95 PHE A N 1
ATOM 712 C CA . PHE A 1 95 ? -5.324 8.654 -1.070 1.00 94.88 95 PHE A CA 1
ATOM 713 C C . PHE A 1 95 ? -6.701 9.106 -0.555 1.00 94.88 95 PHE A C 1
ATOM 715 O O . PHE A 1 95 ? -7.728 8.572 -0.972 1.00 94.88 95 PHE A O 1
ATOM 722 N N . HIS A 1 96 ? -6.731 10.139 0.296 1.00 94.12 96 HIS A N 1
ATOM 723 C CA . HIS A 1 96 ? -7.966 10.694 0.855 1.00 94.12 96 HIS A CA 1
ATOM 724 C C . HIS A 1 96 ? -8.862 11.398 -0.180 1.00 94.12 96 HIS A C 1
ATOM 726 O O . HIS A 1 96 ? -10.017 11.688 0.123 1.00 94.12 96 HIS A O 1
ATOM 732 N N . GLU A 1 97 ? -8.342 11.715 -1.370 1.00 94.44 97 GLU A N 1
ATOM 733 C CA . GLU A 1 97 ? -9.092 12.358 -2.461 1.00 94.44 97 GLU A CA 1
ATOM 734 C C . GLU A 1 97 ? -9.900 11.348 -3.282 1.00 94.44 97 GLU A C 1
ATOM 736 O O . GLU A 1 97 ? -10.817 11.729 -4.009 1.00 94.44 97 GLU A O 1
ATOM 741 N N . LEU A 1 98 ? -9.581 10.056 -3.161 1.00 94.62 98 LEU A N 1
ATOM 742 C CA . LEU A 1 98 ? -10.312 8.984 -3.825 1.00 94.62 98 LEU A CA 1
ATOM 743 C C . LEU A 1 98 ? -11.686 8.777 -3.183 1.00 94.62 98 LEU A C 1
ATOM 745 O O . LEU A 1 98 ? -11.895 9.063 -2.004 1.00 94.62 98 LEU A O 1
ATOM 749 N N . ASP A 1 99 ? -12.629 8.208 -3.930 1.00 96.50 99 ASP A N 1
ATOM 750 C CA . ASP A 1 99 ? -13.900 7.797 -3.343 1.00 96.50 99 ASP A CA 1
ATOM 751 C C . ASP A 1 99 ? -13.714 6.646 -2.332 1.00 96.50 99 ASP A C 1
ATOM 753 O O . ASP A 1 99 ? -12.768 5.858 -2.408 1.00 96.50 99 ASP A O 1
ATOM 757 N N . LYS A 1 100 ? -14.645 6.522 -1.378 1.00 96.75 100 LYS A N 1
ATOM 758 C CA . LYS A 1 100 ? -14.551 5.524 -0.298 1.00 96.75 100 LYS A CA 1
ATOM 759 C C . LYS A 1 100 ? -14.489 4.085 -0.809 1.00 96.75 100 LYS A C 1
ATOM 761 O O . LYS A 1 100 ? -13.770 3.275 -0.237 1.00 96.75 100 LYS A O 1
ATOM 766 N N . SER A 1 101 ? -15.218 3.770 -1.879 1.00 97.62 101 SER A N 1
ATOM 767 C CA . SER A 1 101 ? -15.252 2.407 -2.417 1.00 97.62 101 SER A CA 1
ATOM 768 C C . SER A 1 101 ? -13.904 2.010 -3.019 1.00 97.62 101 SER A C 1
ATOM 770 O O . SER A 1 101 ? -13.445 0.880 -2.846 1.00 97.62 101 SER A O 1
ATOM 772 N N . LEU A 1 102 ? -13.227 2.963 -3.659 1.00 96.12 102 LEU A N 1
ATOM 773 C CA . LEU A 1 102 ? -11.901 2.783 -4.219 1.00 96.12 102 LEU A CA 1
ATOM 774 C C . LEU A 1 102 ? -10.834 2.705 -3.120 1.00 96.12 102 LEU A C 1
ATOM 776 O O . LEU A 1 102 ? -9.951 1.849 -3.193 1.00 96.12 102 LEU A O 1
ATOM 780 N N . GLN A 1 103 ? -10.947 3.526 -2.071 1.00 97.38 103 GLN A N 1
ATOM 781 C CA . GLN A 1 103 ? -10.080 3.425 -0.893 1.00 97.38 103 GLN A CA 1
ATOM 782 C C . GLN A 1 103 ? -10.182 2.033 -0.240 1.00 97.38 103 GLN A C 1
ATOM 784 O O . GLN A 1 103 ? -9.169 1.361 -0.032 1.00 97.38 103 GLN A O 1
ATOM 789 N N . GLU A 1 104 ? -11.401 1.547 0.011 1.00 96.88 104 GLU A N 1
ATOM 790 C CA . GLU A 1 104 ? -11.646 0.207 0.564 1.00 96.88 104 GLU A CA 1
ATOM 791 C C . GLU A 1 104 ? -11.072 -0.902 -0.333 1.00 96.88 104 GLU A C 1
ATOM 793 O O . GLU A 1 104 ? -10.447 -1.852 0.154 1.00 96.88 104 GLU A O 1
ATOM 798 N N . ALA A 1 105 ? -11.227 -0.770 -1.654 1.00 97.62 105 ALA A N 1
ATOM 799 C CA . ALA A 1 105 ? -10.683 -1.724 -2.613 1.00 97.62 105 ALA A CA 1
ATOM 800 C C . ALA A 1 105 ? -9.149 -1.796 -2.557 1.00 97.62 105 ALA A C 1
ATOM 802 O O . ALA A 1 105 ? -8.594 -2.897 -2.606 1.00 97.62 105 ALA A O 1
ATOM 803 N N . PHE A 1 106 ? -8.456 -0.662 -2.414 1.00 96.88 106 PHE A N 1
ATOM 804 C CA . PHE A 1 106 ? -6.997 -0.640 -2.302 1.00 96.88 106 PHE A CA 1
ATOM 805 C C . PHE A 1 106 ? -6.489 -1.213 -0.978 1.00 96.88 106 PHE A C 1
ATOM 807 O O . PHE A 1 106 ? -5.516 -1.970 -0.992 1.00 96.88 106 PHE A O 1
ATOM 814 N N . HIS A 1 107 ? -7.168 -0.955 0.142 1.00 96.44 107 HIS A N 1
ATOM 815 C CA . HIS A 1 107 ? -6.838 -1.621 1.406 1.00 96.44 107 HIS A CA 1
ATOM 816 C C . HIS A 1 107 ? -6.957 -3.144 1.283 1.00 96.44 107 HIS A C 1
ATOM 818 O O . HIS A 1 107 ? -6.004 -3.865 1.582 1.00 96.44 107 HIS A O 1
ATOM 824 N N . LYS A 1 108 ? -8.075 -3.640 0.739 1.00 96.94 108 LYS A N 1
ATOM 825 C CA . LYS A 1 108 ? -8.278 -5.078 0.511 1.00 96.94 108 LYS A CA 1
ATOM 826 C C . LYS A 1 108 ? -7.251 -5.667 -0.460 1.00 96.94 108 LYS A C 1
ATOM 828 O O . LYS A 1 108 ? -6.793 -6.795 -0.287 1.00 96.94 108 LYS A O 1
ATOM 833 N N . TYR A 1 109 ? -6.881 -4.913 -1.492 1.00 96.31 109 TYR A N 1
ATOM 834 C CA . TYR A 1 109 ? -5.870 -5.320 -2.463 1.00 96.31 109 TYR A CA 1
ATOM 835 C C . TYR A 1 109 ? -4.496 -5.539 -1.818 1.00 96.31 109 TYR A C 1
ATOM 837 O O . TYR A 1 109 ? -3.835 -6.542 -2.099 1.00 96.31 109 TYR A O 1
ATOM 845 N N . LEU A 1 110 ? -4.079 -4.617 -0.947 1.00 95.31 110 LEU A N 1
ATOM 846 C CA . LEU A 1 110 ? -2.842 -4.726 -0.179 1.00 95.31 110 LEU A CA 1
ATOM 847 C C . LEU A 1 110 ? -2.901 -5.879 0.833 1.00 95.31 110 LEU A C 1
ATOM 849 O O . LEU A 1 110 ? -1.946 -6.652 0.936 1.00 95.31 110 LEU A O 1
ATOM 853 N N . GLU A 1 111 ? -4.040 -6.064 1.498 1.00 94.44 111 GLU A N 1
ATOM 854 C CA . GLU A 1 111 ? -4.242 -7.132 2.478 1.00 94.44 111 GLU A CA 1
ATOM 855 C C . GLU A 1 111 ? -4.090 -8.531 1.858 1.00 94.44 111 GLU A C 1
ATOM 857 O O . GLU A 1 111 ? -3.320 -9.353 2.356 1.00 94.44 111 GLU A O 1
ATOM 862 N N . VAL A 1 112 ? -4.731 -8.784 0.708 1.00 95.88 112 VAL A N 1
ATOM 863 C CA . VAL A 1 112 ? -4.614 -10.063 -0.030 1.00 95.88 112 VAL A CA 1
ATOM 864 C C . VAL A 1 112 ? -3.178 -10.323 -0.505 1.00 95.88 112 VAL A C 1
ATOM 866 O O . VAL A 1 112 ? -2.777 -11.468 -0.707 1.00 95.88 112 VAL A O 1
ATOM 869 N N . ARG A 1 113 ? -2.373 -9.268 -0.660 1.00 92.50 113 ARG A N 1
ATOM 870 C CA . ARG A 1 113 ? -0.947 -9.345 -1.012 1.00 92.50 113 ARG A CA 1
ATOM 871 C C . ARG A 1 113 ? -0.029 -9.503 0.200 1.00 92.50 113 ARG A C 1
ATOM 873 O O . ARG A 1 113 ? 1.188 -9.507 0.034 1.00 92.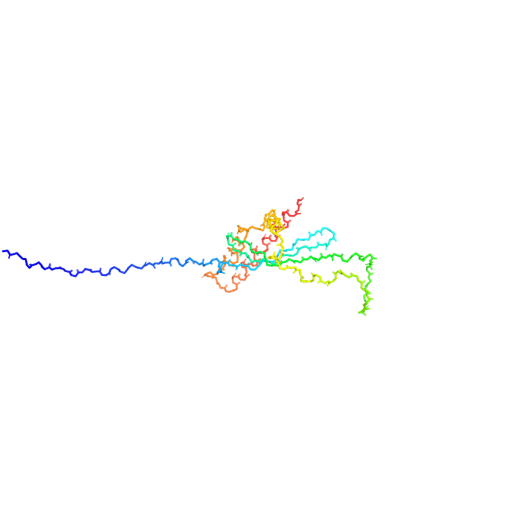50 113 ARG A O 1
ATOM 880 N N . GLY A 1 114 ? -0.593 -9.641 1.397 1.00 92.25 114 GLY A N 1
ATOM 881 C CA . GLY A 1 114 ? 0.152 -9.832 2.638 1.00 92.25 114 GLY A CA 1
ATOM 882 C C . GLY A 1 114 ? 0.652 -8.535 3.271 1.00 92.25 114 GLY A C 1
ATOM 883 O O . GLY A 1 114 ? 1.402 -8.589 4.246 1.00 92.25 114 GLY A O 1
ATOM 884 N N . VAL A 1 115 ? 0.242 -7.369 2.768 1.00 94.00 115 VAL A N 1
ATOM 885 C CA . VAL A 1 115 ? 0.522 -6.082 3.410 1.00 94.00 115 VAL A CA 1
ATOM 886 C C . VAL A 1 115 ? -0.561 -5.856 4.464 1.00 94.00 115 VAL A C 1
ATOM 888 O O . VAL A 1 115 ? -1.608 -5.275 4.196 1.00 94.00 115 VAL A O 1
ATOM 891 N N . THR A 1 116 ? -0.324 -6.400 5.659 1.00 93.94 116 THR A N 1
ATOM 892 C CA . THR A 1 116 ? -1.265 -6.402 6.790 1.00 93.94 116 THR A CA 1
ATOM 893 C C . THR A 1 116 ? -0.613 -5.826 8.052 1.00 93.94 116 THR A C 1
ATOM 8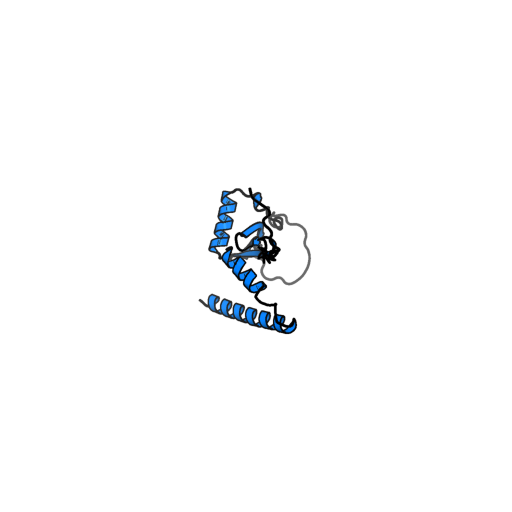95 O O . THR A 1 116 ? 0.622 -5.799 8.142 1.00 93.94 116 THR A O 1
ATOM 898 N N . PRO A 1 117 ? -1.397 -5.408 9.065 1.00 91.56 117 PRO A N 1
ATOM 899 C CA . PRO A 1 117 ? -0.838 -4.943 10.337 1.00 91.56 117 PRO A CA 1
ATOM 900 C C . PRO A 1 117 ? 0.034 -6.003 11.035 1.00 91.56 117 PRO A C 1
ATOM 902 O O . PRO A 1 117 ? 1.049 -5.680 11.652 1.00 91.56 117 PRO A O 1
ATOM 905 N N . MET A 1 118 ? -0.275 -7.295 10.854 1.00 90.12 118 MET A N 1
ATOM 906 C CA . MET A 1 118 ? 0.569 -8.396 11.336 1.00 90.12 118 MET A CA 1
ATOM 907 C C . MET A 1 118 ? 1.945 -8.408 10.654 1.00 90.12 118 MET A C 1
ATOM 909 O O . MET A 1 118 ? 2.961 -8.569 11.332 1.00 90.12 118 MET A O 1
ATOM 913 N N . THR A 1 119 ? 2.002 -8.183 9.337 1.00 89.69 119 THR A N 1
ATOM 914 C CA . THR A 1 119 ? 3.268 -8.032 8.604 1.00 89.69 119 THR A CA 1
ATOM 915 C C . THR A 1 119 ? 4.029 -6.794 9.074 1.00 89.69 119 THR A C 1
ATOM 917 O O . THR A 1 119 ? 5.236 -6.874 9.283 1.00 89.69 119 THR A O 1
ATOM 920 N N . ALA A 1 120 ? 3.348 -5.670 9.316 1.00 88.75 120 ALA A N 1
ATOM 921 C CA . ALA A 1 120 ? 3.970 -4.459 9.855 1.00 88.75 120 ALA A CA 1
ATOM 922 C C . ALA A 1 120 ? 4.557 -4.679 11.259 1.00 88.75 120 ALA A C 1
ATOM 924 O O . ALA A 1 120 ? 5.690 -4.278 11.532 1.00 88.75 120 ALA A O 1
ATOM 925 N N . LYS A 1 121 ? 3.830 -5.387 12.134 1.00 88.44 121 LYS A N 1
ATOM 926 C CA . LYS A 1 121 ? 4.322 -5.808 13.451 1.00 88.44 121 LYS A CA 1
ATOM 927 C C . LYS A 1 121 ? 5.567 -6.683 13.323 1.00 88.44 121 LYS A C 1
ATOM 929 O O . LYS A 1 121 ? 6.562 -6.396 13.981 1.00 88.44 121 LYS A O 1
ATOM 934 N N . LEU A 1 122 ? 5.541 -7.694 12.452 1.00 86.75 122 LEU A N 1
ATOM 935 C CA . LEU A 1 122 ? 6.684 -8.579 12.219 1.00 86.75 122 LEU A CA 1
ATOM 936 C C . LEU A 1 122 ? 7.892 -7.817 11.661 1.00 86.75 122 LEU A C 1
ATOM 938 O O . LEU A 1 122 ? 9.014 -8.044 12.108 1.00 86.75 122 LEU A O 1
ATOM 942 N N . LEU A 1 123 ? 7.679 -6.902 10.711 1.00 85.50 123 LEU A N 1
ATOM 943 C CA . LEU A 1 123 ? 8.730 -6.038 10.168 1.00 85.50 123 LEU A CA 1
ATOM 944 C C . LEU A 1 123 ? 9.341 -5.171 11.263 1.00 85.50 123 LEU A C 1
ATOM 946 O O . LEU A 1 123 ? 10.564 -5.072 11.349 1.00 85.50 123 LEU A O 1
ATOM 950 N N . ARG A 1 124 ? 8.520 -4.601 12.146 1.00 79.25 124 ARG A N 1
ATOM 951 C CA . ARG A 1 124 ? 9.041 -3.831 13.268 1.00 79.25 124 ARG A CA 1
ATOM 952 C C . ARG A 1 124 ? 9.805 -4.701 14.249 1.00 79.25 124 ARG A C 1
ATOM 954 O O . ARG A 1 124 ? 10.926 -4.357 14.591 1.00 79.25 124 ARG A O 1
ATOM 961 N N . GLU A 1 125 ? 9.240 -5.817 14.695 1.00 81.94 125 GLU A N 1
ATOM 962 C CA . GLU A 1 125 ? 9.950 -6.757 15.565 1.00 81.94 125 GLU A CA 1
ATOM 963 C C . GLU A 1 125 ? 11.275 -7.164 14.924 1.00 81.94 125 GLU A C 1
ATOM 965 O O . GLU A 1 125 ? 12.296 -7.156 15.594 1.00 81.94 125 GLU A O 1
ATOM 970 N N . HIS A 1 126 ? 11.312 -7.397 13.611 1.00 77.25 126 HIS A N 1
ATOM 971 C CA . HIS A 1 126 ? 12.551 -7.632 12.880 1.00 77.25 126 HIS A CA 1
ATOM 972 C C . HIS A 1 126 ? 13.525 -6.444 12.971 1.00 77.25 126 HIS A C 1
ATOM 974 O O . HIS A 1 126 ? 14.709 -6.657 13.223 1.00 77.25 126 HIS A O 1
ATOM 980 N N . MET A 1 127 ? 13.053 -5.208 12.794 1.00 77.06 127 MET A N 1
ATOM 981 C CA . MET A 1 127 ? 13.870 -3.992 12.908 1.00 77.06 127 MET A CA 1
ATOM 982 C C . MET A 1 127 ? 14.379 -3.738 14.338 1.00 77.06 127 MET A C 1
ATOM 984 O O . MET A 1 127 ? 15.480 -3.219 14.486 1.00 77.06 127 MET A O 1
ATOM 988 N N . MET A 1 128 ? 13.612 -4.129 15.364 1.00 71.56 128 MET A N 1
ATOM 989 C CA . MET A 1 128 ? 13.910 -3.905 16.790 1.00 71.56 128 MET A CA 1
ATOM 990 C C . MET A 1 128 ? 14.600 -5.094 17.477 1.00 71.56 128 MET A C 1
ATOM 992 O O . MET A 1 128 ? 15.191 -4.932 18.538 1.00 71.56 128 MET A O 1
ATOM 996 N N . SER A 1 129 ? 14.526 -6.298 16.898 1.00 62.75 129 SER A N 1
ATOM 997 C CA . SER A 1 129 ? 15.045 -7.559 17.470 1.00 62.75 129 SER A CA 1
ATOM 998 C C . SER A 1 129 ? 16.568 -7.656 17.548 1.00 62.75 129 SER A C 1
ATOM 1000 O O . SER A 1 129 ? 17.110 -8.701 17.892 1.00 62.75 129 SER A O 1
ATOM 1002 N N . GLU A 1 130 ? 17.267 -6.566 17.289 1.00 58.38 130 GLU A N 1
ATOM 1003 C CA . GLU A 1 130 ? 18.683 -6.428 17.561 1.00 58.38 130 GLU A CA 1
ATOM 1004 C C . GLU A 1 130 ? 18.796 -5.127 18.351 1.00 58.38 130 GLU A C 1
ATOM 1006 O O . GLU A 1 130 ? 18.406 -4.111 17.782 1.00 58.38 130 GLU A O 1
ATOM 1011 N N . ASP A 1 131 ? 19.265 -5.135 19.618 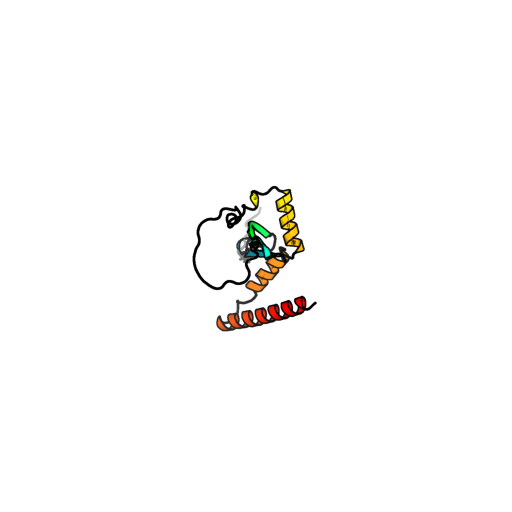1.00 50.12 131 ASP A N 1
ATOM 1012 C CA . ASP A 1 131 ? 20.279 -4.154 20.073 1.00 50.12 131 ASP A CA 1
ATOM 1013 C C . ASP A 1 131 ? 20.473 -3.888 21.582 1.00 50.12 131 ASP A C 1
ATOM 1015 O O . ASP A 1 131 ? 21.317 -3.044 21.895 1.00 50.12 131 ASP A O 1
ATOM 1019 N N . SER A 1 132 ? 19.830 -4.565 22.542 1.00 53.59 132 SER A N 1
ATOM 1020 C CA . SER A 1 132 ? 20.051 -4.178 23.957 1.00 53.59 132 SER A CA 1
ATOM 1021 C C . SER A 1 132 ? 21.401 -4.618 24.559 1.00 53.59 132 SER A C 1
ATOM 1023 O O . SER A 1 132 ? 21.839 -4.008 25.529 1.00 53.59 132 SER A O 1
ATOM 1025 N N . HIS A 1 133 ? 22.099 -5.612 23.984 1.00 56.00 133 HIS A N 1
ATOM 1026 C CA . HIS A 1 133 ? 23.320 -6.194 24.587 1.00 56.00 133 HIS A CA 1
ATOM 1027 C C . HIS A 1 133 ? 24.547 -6.373 23.668 1.00 56.00 133 HIS A C 1
ATOM 1029 O O . HIS A 1 133 ? 25.580 -6.845 24.137 1.00 56.00 133 HIS A O 1
ATOM 1035 N N . LEU A 1 134 ? 24.478 -6.017 22.381 1.00 56.47 134 LEU A N 1
ATOM 1036 C CA . LEU A 1 134 ? 25.543 -6.313 21.402 1.00 56.47 134 LEU A CA 1
ATOM 1037 C C . LEU A 1 134 ? 26.362 -5.066 21.021 1.00 56.47 134 LEU A C 1
ATOM 1039 O O . LEU A 1 134 ? 25.873 -3.942 21.066 1.00 56.47 134 LEU A O 1
ATOM 1043 N N . SER A 1 135 ? 27.619 -5.226 20.615 1.00 62.72 135 SER A N 1
ATOM 1044 C CA . SER A 1 135 ? 28.440 -4.120 20.098 1.00 62.72 135 SER A CA 1
ATOM 1045 C C . SER A 1 135 ? 28.000 -3.705 18.681 1.00 62.72 135 SER A C 1
ATOM 1047 O O . SER A 1 135 ? 27.604 -4.571 17.900 1.00 62.72 135 SER A O 1
ATOM 1049 N N . PRO A 1 136 ? 28.121 -2.424 18.261 1.00 59.62 136 PRO A N 1
ATOM 1050 C CA . PRO A 1 136 ? 27.781 -1.952 16.906 1.00 59.62 136 PRO A CA 1
ATOM 1051 C C . PRO A 1 136 ? 28.290 -2.821 15.742 1.00 59.62 136 PRO A C 1
ATOM 1053 O O . PRO A 1 136 ? 27.616 -2.929 14.716 1.00 59.62 136 PRO A O 1
ATOM 1056 N N . LYS A 1 137 ? 29.452 -3.473 15.894 1.00 60.72 137 LYS A N 1
ATOM 1057 C CA . LYS A 1 137 ? 29.981 -4.426 14.903 1.00 60.72 137 LYS A CA 1
ATOM 1058 C C . LYS A 1 137 ? 29.186 -5.731 14.851 1.00 60.72 137 LYS A C 1
ATOM 1060 O O . LYS A 1 137 ? 28.814 -6.172 13.770 1.00 60.72 137 LYS A O 1
ATOM 1065 N N . GLU A 1 138 ? 28.882 -6.312 16.005 1.00 59.09 138 GLU A N 1
ATOM 1066 C CA . GLU A 1 138 ? 28.148 -7.578 16.120 1.00 59.09 138 GLU A CA 1
ATOM 1067 C C . GLU A 1 138 ? 26.709 -7.427 15.620 1.00 59.09 138 GLU A C 1
ATOM 1069 O O . GLU A 1 138 ? 26.221 -8.268 14.869 1.00 59.09 138 GLU A O 1
ATOM 1074 N N . LYS A 1 139 ? 26.092 -6.283 15.931 1.00 57.69 139 LYS A N 1
ATOM 1075 C CA . LYS A 1 139 ? 24.784 -5.851 15.421 1.00 57.69 139 LYS A CA 1
ATOM 1076 C C . LYS A 1 139 ? 24.756 -5.779 13.891 1.00 57.69 139 LYS A C 1
ATOM 1078 O O . LYS A 1 139 ? 23.788 -6.147 13.238 1.00 57.69 139 LYS A O 1
ATOM 1083 N N . SER A 1 140 ? 25.845 -5.304 13.290 1.00 63.06 140 SER A N 1
ATOM 1084 C CA . SER A 1 140 ? 25.990 -5.232 11.836 1.00 63.06 140 SER A CA 1
ATOM 1085 C C . SER A 1 140 ? 26.067 -6.629 11.203 1.00 63.06 140 SER A C 1
ATOM 1087 O O . SER A 1 140 ? 25.466 -6.871 10.156 1.00 63.06 140 SER A O 1
ATOM 1089 N N . ASP A 1 141 ? 26.767 -7.561 11.847 1.00 66.50 141 ASP A N 1
ATOM 1090 C CA . ASP A 1 141 ? 26.981 -8.912 11.325 1.00 66.50 141 ASP A CA 1
ATOM 1091 C C . ASP A 1 141 ? 25.783 -9.845 11.510 1.00 66.50 141 ASP A C 1
ATOM 1093 O O . ASP A 1 141 ? 25.513 -10.666 10.629 1.00 66.50 141 ASP A O 1
ATOM 1097 N N . VAL A 1 142 ? 25.033 -9.723 12.608 1.00 64.31 142 VAL A N 1
ATOM 1098 C CA . VAL A 1 142 ? 23.811 -10.515 12.811 1.00 64.31 142 VAL A CA 1
ATOM 1099 C C . VAL A 1 142 ? 22.719 -10.076 11.828 1.00 64.31 142 VAL A C 1
ATOM 1101 O O . VAL A 1 142 ? 22.191 -10.932 11.108 1.00 64.31 142 VAL A O 1
ATOM 1104 N N . ARG A 1 143 ? 22.504 -8.763 11.648 1.00 67.50 143 ARG A N 1
ATOM 1105 C CA . ARG A 1 143 ? 21.632 -8.221 10.590 1.00 67.50 143 ARG A CA 1
ATOM 1106 C C . ARG A 1 143 ? 22.002 -8.737 9.200 1.00 67.50 143 ARG A C 1
ATOM 1108 O O . ARG A 1 143 ? 21.122 -9.180 8.462 1.00 67.50 143 ARG A O 1
ATOM 1115 N N . ARG A 1 144 ? 23.296 -8.753 8.843 1.00 72.50 144 ARG A N 1
ATOM 1116 C CA . ARG A 1 144 ? 23.764 -9.311 7.557 1.00 72.50 144 ARG A CA 1
ATOM 1117 C C . ARG A 1 144 ? 23.444 -10.797 7.421 1.00 72.50 144 ARG A C 1
ATOM 1119 O O . ARG A 1 144 ? 22.938 -11.210 6.382 1.00 72.50 144 ARG A O 1
ATOM 1126 N N . ARG A 1 145 ? 23.713 -11.607 8.450 1.00 74.44 145 ARG A N 1
ATOM 1127 C CA . ARG A 1 145 ? 23.451 -13.057 8.407 1.00 74.44 145 ARG A CA 1
ATOM 1128 C C . ARG A 1 145 ? 21.963 -13.368 8.272 1.00 74.44 145 ARG A C 1
ATOM 1130 O O . ARG A 1 145 ? 21.597 -14.228 7.473 1.00 74.44 145 ARG A O 1
ATOM 1137 N N . ARG A 1 146 ? 21.111 -12.650 9.006 1.00 73.94 146 ARG A N 1
ATOM 1138 C CA . ARG A 1 146 ? 19.656 -12.813 8.925 1.00 73.94 146 ARG A CA 1
ATOM 1139 C C . ARG A 1 146 ? 19.112 -12.387 7.566 1.00 73.94 146 ARG A C 1
ATOM 1141 O O . ARG A 1 146 ? 18.307 -13.115 6.996 1.00 73.94 146 ARG A O 1
ATOM 1148 N N . LEU A 1 147 ? 19.601 -11.278 7.010 1.00 76.38 147 LEU A N 1
ATOM 1149 C CA . LEU A 1 147 ? 19.226 -10.841 5.664 1.00 76.38 147 LEU A CA 1
ATOM 1150 C C . LEU A 1 147 ? 19.615 -11.881 4.604 1.00 76.38 147 LEU A C 1
ATOM 1152 O O . LEU A 1 147 ? 18.802 -12.223 3.753 1.00 76.38 147 LEU A O 1
ATOM 1156 N N . VAL A 1 148 ? 20.821 -12.452 4.696 1.00 77.50 148 VAL A N 1
ATOM 1157 C CA . VAL A 1 148 ? 21.258 -13.546 3.811 1.00 77.50 148 VAL A CA 1
ATOM 1158 C C . VAL A 1 148 ? 20.357 -14.775 3.948 1.00 77.50 148 VAL A C 1
ATOM 1160 O O . VAL A 1 148 ? 20.050 -15.424 2.952 1.00 77.50 148 VAL A O 1
ATOM 1163 N N . TRP A 1 149 ? 19.915 -15.108 5.161 1.00 82.69 149 TRP A N 1
ATOM 1164 C CA . TRP A 1 149 ? 18.985 -16.217 5.374 1.00 82.69 149 TRP A CA 1
ATOM 1165 C C . TRP A 1 149 ? 17.602 -15.941 4.771 1.00 82.69 149 TRP A C 1
ATOM 1167 O O . TRP A 1 149 ? 17.060 -16.810 4.094 1.00 82.69 149 TRP A O 1
ATOM 1177 N N . LEU A 1 150 ? 17.066 -14.728 4.939 1.00 80.56 150 LEU A N 1
ATOM 1178 C CA . LEU A 1 150 ? 15.798 -14.321 4.328 1.00 80.56 150 LEU A CA 1
ATOM 1179 C C . LEU A 1 150 ? 15.865 -14.340 2.800 1.00 80.56 150 LEU A C 1
ATOM 1181 O O . LEU A 1 150 ? 14.929 -14.818 2.172 1.00 80.56 150 LEU A O 1
ATOM 1185 N N . LEU A 1 151 ? 16.974 -13.895 2.202 1.00 79.62 151 LEU A N 1
ATOM 1186 C CA . LEU A 1 151 ? 17.185 -13.989 0.754 1.00 79.62 151 LEU A CA 1
ATOM 1187 C C . LEU A 1 151 ? 17.205 -15.446 0.279 1.00 79.62 151 LEU A C 1
ATOM 1189 O O . LEU A 1 151 ? 16.545 -15.776 -0.696 1.00 79.62 151 LEU A O 1
ATOM 1193 N N . LYS A 1 152 ? 17.880 -16.344 1.008 1.00 78.88 152 LYS A N 1
ATOM 1194 C CA . LYS A 1 152 ? 17.871 -17.783 0.693 1.00 78.88 152 LYS A CA 1
ATOM 1195 C C . LYS A 1 152 ? 16.482 -18.405 0.814 1.00 78.88 152 LYS A C 1
ATOM 1197 O O . LYS A 1 152 ? 16.112 -19.225 -0.019 1.00 78.88 152 LYS A O 1
ATOM 1202 N N . LEU A 1 153 ? 15.732 -18.042 1.854 1.00 81.06 153 LEU A N 1
ATOM 1203 C CA . LEU A 1 153 ? 14.358 -18.502 2.046 1.00 81.06 153 LEU A CA 1
ATOM 1204 C C . LEU A 1 153 ? 13.457 -17.995 0.916 1.00 81.06 153 LEU A C 1
ATOM 1206 O O . LEU A 1 153 ? 12.660 -18.747 0.370 1.00 81.06 153 LEU A O 1
ATOM 1210 N N . TRP A 1 154 ? 13.616 -16.731 0.545 1.00 78.94 154 TRP A N 1
ATOM 1211 C CA . TRP A 1 154 ? 12.885 -16.108 -0.547 1.00 78.94 154 TRP A CA 1
ATOM 1212 C C . TRP A 1 154 ? 13.195 -16.762 -1.900 1.00 78.94 154 TRP A C 1
ATOM 1214 O O . TRP A 1 154 ? 12.274 -17.071 -2.653 1.00 78.94 154 TRP A O 1
ATOM 1224 N N . ASP A 1 155 ? 14.469 -17.041 -2.184 1.00 82.19 155 ASP A N 1
ATOM 1225 C CA . ASP A 1 155 ? 14.892 -17.773 -3.384 1.00 82.19 155 ASP A CA 1
ATOM 1226 C C . ASP A 1 155 ? 14.342 -19.201 -3.409 1.00 82.19 155 ASP A C 1
ATOM 1228 O O . ASP A 1 155 ? 13.973 -19.701 -4.469 1.00 82.19 155 ASP A O 1
ATOM 1232 N N . PHE A 1 156 ? 14.266 -19.856 -2.249 1.00 78.88 156 PHE A N 1
ATOM 1233 C CA . PHE A 1 156 ? 13.669 -21.181 -2.121 1.00 78.88 156 PHE A CA 1
ATOM 1234 C C . PHE A 1 156 ? 12.177 -21.160 -2.473 1.00 78.88 156 PHE A C 1
ATOM 1236 O O . PHE A 1 156 ? 11.736 -21.964 -3.284 1.00 78.88 156 PHE A O 1
ATOM 1243 N N . VAL A 1 157 ? 11.421 -20.203 -1.928 1.00 81.50 157 VAL A N 1
ATOM 1244 C CA . VAL A 1 157 ? 9.971 -20.072 -2.163 1.00 81.50 157 VAL A CA 1
ATOM 1245 C C . VAL A 1 157 ? 9.640 -19.705 -3.616 1.00 81.50 157 VAL A C 1
ATOM 1247 O O . VAL A 1 157 ? 8.585 -20.077 -4.111 1.00 81.50 157 VAL A O 1
ATOM 1250 N N . LYS A 1 158 ? 10.526 -18.995 -4.321 1.00 78.38 158 LYS A N 1
ATOM 1251 C CA . LYS A 1 158 ? 10.344 -18.639 -5.741 1.00 78.38 158 LYS A CA 1
ATOM 1252 C C . LYS A 1 158 ? 10.662 -19.762 -6.731 1.00 78.38 158 LYS A C 1
ATOM 1254 O O . LYS A 1 158 ? 10.510 -19.551 -7.932 1.00 78.38 158 LYS A O 1
ATOM 1259 N N . LYS A 1 159 ? 11.206 -20.887 -6.262 1.00 67.19 159 LYS A N 1
ATOM 1260 C CA . LYS A 1 159 ? 11.681 -21.971 -7.131 1.00 67.19 159 LYS A CA 1
ATOM 1261 C C . LYS A 1 159 ? 10.596 -22.996 -7.491 1.00 67.19 159 LYS A C 1
ATOM 1263 O O . LYS A 1 159 ? 10.899 -23.919 -8.243 1.00 67.19 159 LYS A O 1
ATOM 1268 N N . ASP A 1 160 ? 9.374 -22.791 -7.008 1.00 45.94 160 ASP A N 1
ATOM 1269 C CA . ASP A 1 160 ? 8.145 -23.480 -7.419 1.00 45.94 160 ASP A CA 1
ATOM 1270 C C . ASP A 1 160 ? 7.264 -22.548 -8.271 1.00 45.94 160 ASP A C 1
ATOM 1272 O O . ASP A 1 160 ? 6.579 -23.058 -9.188 1.00 45.94 160 ASP A O 1
#